Protein AF-A0A6B3FL02-F1 (afdb_monomer)

Secondary structure (DSSP, 8-state):
-HHHHHHHTTT--TT-EEEEE----SSS-TT-EEEEESS--GGGTSSS-TT-HHHHHHHHHHHHHHHHHTT-

Solvent-accessible surface area (backbone atoms only — not comparable to full-atom values): 4174 Å² total; per-residue (Å²): 105,70,66,27,52,62,32,53,81,70,73,49,53,36,77,37,72,43,78,45,67,34,8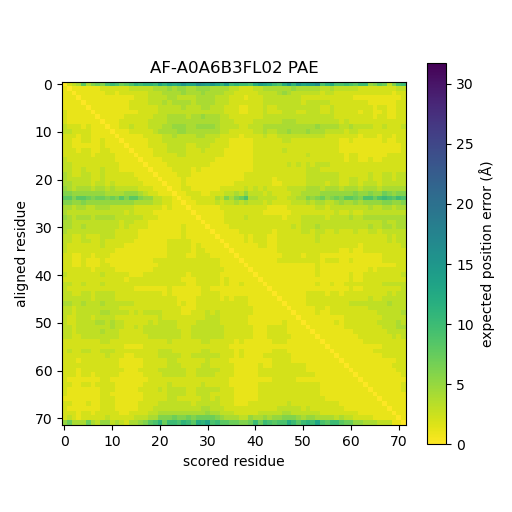8,46,67,81,60,40,56,58,70,41,78,43,82,39,48,62,66,64,52,57,40,79,69,32,77,54,68,47,67,38,71,78,54,51,72,43,41,64,61,51,19,54,56,22,22,52,73,69,77,90

pLDDT: mean 97.39, std 1.98, range [85.44, 98.56]

Sequence (72 aa):
KLTAWKLGLNNMDPEGKVTLVSDGGNLYEKGTKVSLNVISGHRDGFATECPGKLLYEKLGTLRSKAAALQGR

Foldseek 3Di:
DVVLVVCVVVVHQLQDWDWDADCDAAPDGGRDTAIAGPQHFPVSRYVDCPPDDVVRVCSNVVRVVSNVVNVD

Structure (mmCIF, N/CA/C/O backbone):
data_AF-A0A6B3FL02-F1
#
_entry.id   AF-A0A6B3FL02-F1
#
loop_
_atom_site.group_PDB
_atom_site.id
_atom_site.type_symbol
_atom_site.label_atom_id
_atom_site.label_alt_id
_atom_site.label_comp_id
_atom_site.label_asym_id
_atom_site.label_entity_id
_atom_site.label_seq_id
_atom_site.pdbx_PDB_ins_code
_atom_site.Cartn_x
_atom_site.Cartn_y
_atom_site.Cartn_z
_atom_site.occupancy
_atom_site.B_iso_or_equiv
_atom_site.auth_seq_id
_atom_site.auth_comp_id
_atom_site.auth_asym_id
_atom_site.auth_atom_id
_atom_site.pdbx_PDB_model_num
ATOM 1 N N . LYS A 1 1 ? -3.209 -0.430 15.058 1.00 85.44 1 LYS A N 1
ATOM 2 C CA . LYS A 1 1 ? -2.465 0.558 15.881 1.00 85.44 1 LYS A CA 1
ATOM 3 C C . LYS A 1 1 ? -1.099 0.883 15.282 1.00 85.44 1 LYS A C 1
ATOM 5 O O . LYS A 1 1 ? -0.882 2.046 14.992 1.00 85.44 1 LYS A O 1
ATOM 10 N N . LEU A 1 2 ? -0.236 -0.106 15.005 1.00 96.00 2 LEU A N 1
ATOM 11 C CA . LEU A 1 2 ? 1.087 0.139 14.403 1.00 96.00 2 LEU A CA 1
ATOM 12 C C . LEU A 1 2 ? 1.031 0.963 13.102 1.00 96.00 2 LEU A C 1
ATOM 14 O O . LEU A 1 2 ? 1.716 1.974 12.996 1.00 96.00 2 LEU A O 1
ATOM 18 N N . THR A 1 3 ? 0.175 0.583 12.148 1.00 95.31 3 THR A N 1
ATOM 19 C CA . THR A 1 3 ? 0.046 1.296 10.864 1.00 95.31 3 THR A CA 1
ATOM 20 C C . THR A 1 3 ?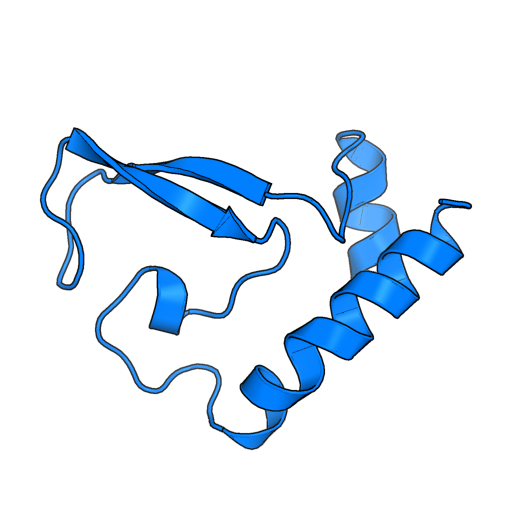 -0.415 2.744 11.043 1.00 95.31 3 THR A C 1
ATOM 22 O O . THR A 1 3 ? 0.183 3.649 10.475 1.00 95.31 3 THR A O 1
ATOM 25 N N . ALA A 1 4 ? -1.419 2.972 11.898 1.00 97.31 4 ALA A N 1
ATOM 26 C CA . ALA A 1 4 ? -1.903 4.309 12.245 1.00 97.31 4 ALA A CA 1
ATOM 27 C C . ALA A 1 4 ? -0.798 5.177 12.872 1.00 97.31 4 ALA A C 1
ATOM 29 O O . ALA A 1 4 ? -0.589 6.310 12.452 1.00 97.31 4 ALA A O 1
ATOM 30 N N . TRP A 1 5 ? -0.036 4.635 13.828 1.00 97.50 5 TRP A N 1
ATOM 31 C CA . TRP A 1 5 ? 1.100 5.345 14.422 1.00 97.50 5 TRP A CA 1
ATOM 32 C C . TRP A 1 5 ? 2.152 5.707 13.369 1.00 97.50 5 TRP A C 1
ATOM 34 O O . TRP A 1 5 ? 2.514 6.874 13.242 1.00 97.50 5 TRP A O 1
ATOM 44 N N . LYS A 1 6 ? 2.594 4.736 12.559 1.00 97.38 6 LYS A N 1
ATOM 45 C CA . LYS A 1 6 ? 3.672 4.950 11.584 1.00 97.38 6 LYS A CA 1
ATOM 46 C C . LYS A 1 6 ? 3.309 5.997 10.530 1.00 97.38 6 LYS A C 1
ATOM 48 O O . LYS A 1 6 ? 4.148 6.829 10.188 1.00 97.38 6 LYS A O 1
ATOM 53 N N . LEU A 1 7 ? 2.076 5.961 10.028 1.00 97.25 7 LEU A N 1
ATOM 54 C CA . LEU A 1 7 ? 1.583 6.948 9.065 1.00 97.25 7 LEU A CA 1
ATOM 55 C C . LEU A 1 7 ? 1.379 8.325 9.711 1.00 97.25 7 LEU A C 1
ATOM 57 O O . LEU A 1 7 ? 1.616 9.341 9.062 1.00 97.25 7 LEU A O 1
ATOM 61 N N . GLY A 1 8 ? 1.019 8.362 10.998 1.00 96.50 8 GLY A N 1
ATOM 62 C CA . GLY A 1 8 ? 0.810 9.599 11.755 1.00 96.50 8 GLY A CA 1
ATOM 63 C C . GLY A 1 8 ? 2.085 10.426 11.887 1.00 96.50 8 GLY A C 1
ATOM 64 O O . GLY A 1 8 ? 2.029 11.645 11.772 1.00 96.50 8 GLY A O 1
ATOM 65 N N . LEU A 1 9 ? 3.247 9.768 11.994 1.00 96.94 9 LEU A N 1
ATOM 66 C CA . LEU A 1 9 ? 4.559 10.433 12.011 1.00 96.94 9 LEU A CA 1
ATOM 67 C C . LEU A 1 9 ? 4.836 11.281 10.759 1.00 96.94 9 LEU A C 1
ATOM 69 O O . LEU A 1 9 ? 5.677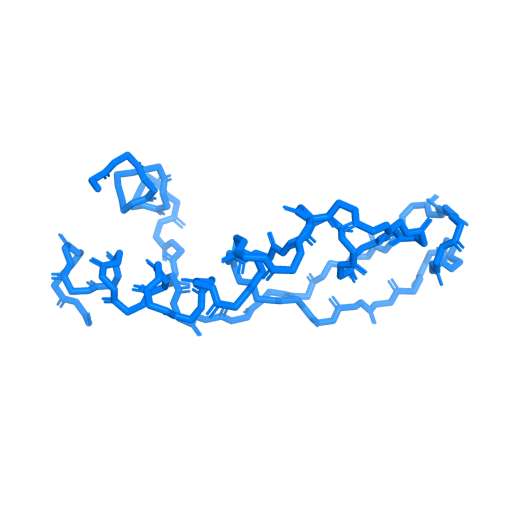 12.169 10.808 1.00 96.94 9 LEU A O 1
ATOM 73 N N . ASN A 1 10 ? 4.158 10.995 9.644 1.00 95.94 10 ASN A N 1
ATOM 74 C CA . ASN A 1 10 ? 4.354 11.673 8.361 1.00 95.94 10 ASN A CA 1
ATOM 75 C C . ASN A 1 10 ? 3.073 12.366 7.866 1.00 95.94 10 ASN A C 1
ATOM 77 O O . ASN A 1 10 ? 2.975 12.696 6.690 1.00 95.94 10 ASN A O 1
ATOM 81 N N . ASN A 1 11 ? 2.068 12.529 8.736 1.00 95.25 11 ASN A N 1
ATOM 82 C CA . ASN A 1 11 ? 0.748 13.075 8.404 1.00 95.25 11 ASN A CA 1
ATOM 83 C C . ASN A 1 11 ? 0.038 12.386 7.211 1.00 95.25 11 ASN A C 1
ATOM 85 O O . ASN A 1 11 ? -0.856 12.955 6.586 1.00 95.25 11 ASN A O 1
ATOM 89 N N . MET A 1 12 ? 0.394 11.137 6.902 1.00 97.25 12 MET A N 1
ATOM 90 C CA . MET A 1 12 ? -0.146 10.414 5.749 1.00 97.25 12 MET A CA 1
ATOM 91 C C . MET A 1 12 ? -1.537 9.870 6.057 1.00 97.25 12 MET A C 1
ATOM 93 O O . MET A 1 12 ? -1.716 9.195 7.073 1.00 97.25 12 MET A O 1
ATOM 97 N N . ASP A 1 13 ? -2.495 10.142 5.173 1.00 97.19 13 ASP A N 1
ATOM 98 C CA . ASP A 1 13 ? -3.855 9.610 5.250 1.00 97.19 13 ASP A CA 1
ATOM 99 C C . ASP A 1 13 ? -3.879 8.113 4.882 1.00 97.19 13 ASP A C 1
ATOM 101 O O . ASP A 1 13 ? -3.544 7.768 3.747 1.00 97.19 13 ASP A O 1
ATOM 105 N N . PRO A 1 14 ? -4.265 7.208 5.800 1.00 97.81 14 PRO A N 1
ATOM 106 C CA . PRO A 1 14 ? -4.345 5.779 5.527 1.00 97.81 14 PRO A CA 1
ATOM 107 C C . PRO A 1 14 ? -5.336 5.414 4.418 1.00 97.81 14 PRO A C 1
ATOM 109 O O . PRO A 1 14 ? -5.113 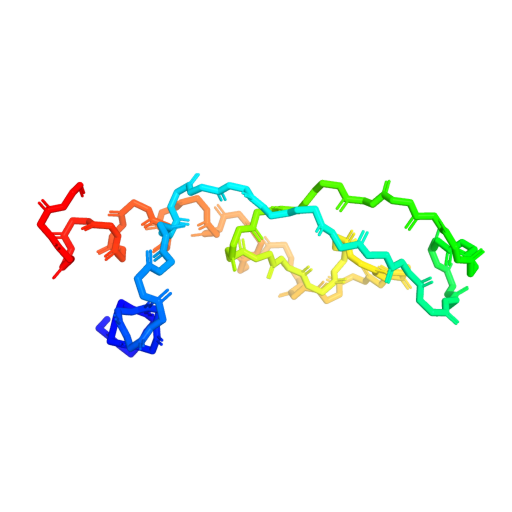4.409 3.740 1.00 97.81 14 PRO A O 1
ATOM 112 N N . GLU A 1 15 ? -6.400 6.196 4.220 1.00 98.06 15 GLU A N 1
ATOM 113 C CA . GLU A 1 15 ? -7.379 6.003 3.138 1.00 98.06 15 GLU A CA 1
ATOM 114 C C . GLU A 1 15 ? -6.992 6.741 1.849 1.00 98.06 15 GLU A C 1
ATOM 116 O O . GLU A 1 15 ? -7.577 6.509 0.789 1.00 98.06 15 GLU A O 1
ATOM 121 N N . GLY A 1 16 ? -5.952 7.571 1.919 1.00 97.81 16 GLY A N 1
ATOM 122 C CA . GLY A 1 16 ? -5.446 8.345 0.801 1.00 97.81 16 GLY A CA 1
ATOM 123 C C . GLY A 1 16 ? -4.667 7.535 -0.237 1.00 97.81 16 GLY A C 1
ATOM 124 O O . GLY A 1 16 ? -4.337 6.349 -0.084 1.00 97.81 16 GLY A O 1
ATOM 125 N N . LYS A 1 17 ? -4.308 8.244 -1.310 1.00 98.31 17 LYS A N 1
ATOM 126 C CA . LYS A 1 17 ? -3.405 7.773 -2.362 1.00 98.31 17 LYS A CA 1
ATOM 127 C C . LYS A 1 17 ? -2.161 8.647 -2.450 1.00 98.31 17 LYS A C 1
ATOM 129 O O . LYS A 1 17 ? -2.205 9.839 -2.163 1.00 98.31 17 LYS A O 1
ATOM 134 N N . VAL A 1 18 ? -1.064 8.049 -2.895 1.00 97.56 18 VAL A N 1
ATOM 135 C CA . VAL A 1 18 ? 0.211 8.711 -3.166 1.00 97.56 18 VAL A CA 1
ATOM 136 C C . VAL A 1 18 ? 0.674 8.352 -4.573 1.00 97.56 18 VAL A C 1
ATOM 138 O O . VAL A 1 18 ? 0.520 7.214 -5.015 1.00 97.56 18 VAL A O 1
ATOM 141 N N . THR A 1 19 ? 1.237 9.323 -5.288 1.00 98.31 19 THR A N 1
ATOM 142 C CA . THR A 1 19 ? 1.877 9.073 -6.582 1.00 98.31 19 THR A CA 1
ATOM 143 C C . THR A 1 19 ? 3.363 8.845 -6.363 1.00 98.31 19 THR A C 1
ATOM 145 O O . THR A 1 19 ? 4.051 9.727 -5.853 1.00 98.31 19 THR A O 1
ATOM 148 N N . LEU A 1 20 ? 3.857 7.679 -6.770 1.00 97.38 20 LEU A N 1
ATOM 149 C CA . LEU A 1 20 ? 5.279 7.344 -6.763 1.00 97.38 20 LEU A CA 1
ATOM 150 C C . LEU A 1 20 ? 5.805 7.261 -8.196 1.00 97.38 20 LEU A C 1
ATOM 152 O O . LEU A 1 20 ? 5.055 6.971 -9.127 1.00 97.38 20 LEU A O 1
ATOM 156 N N . VAL A 1 21 ? 7.100 7.513 -8.371 1.00 98.38 21 VAL A N 1
ATOM 157 C CA . VAL A 1 21 ? 7.802 7.276 -9.637 1.00 98.38 21 VAL A CA 1
ATOM 158 C C . VAL A 1 21 ? 8.534 5.946 -9.513 1.00 98.38 21 VAL A C 1
ATOM 160 O O . VAL A 1 21 ? 9.330 5.773 -8.592 1.00 98.38 21 VAL A O 1
ATOM 163 N N . SER A 1 22 ? 8.249 5.004 -10.411 1.00 97.94 22 SER A N 1
ATOM 164 C CA . SER A 1 22 ? 8.934 3.712 -10.450 1.00 97.94 22 SER A CA 1
ATOM 165 C C . SER A 1 22 ? 10.412 3.904 -10.792 1.00 97.94 22 SER A C 1
ATOM 167 O O . SER A 1 22 ? 10.737 4.613 -11.744 1.00 97.94 22 SER A O 1
ATOM 169 N N . ASP A 1 23 ? 11.308 3.234 -10.067 1.00 96.81 23 ASP A N 1
ATOM 170 C CA . ASP A 1 23 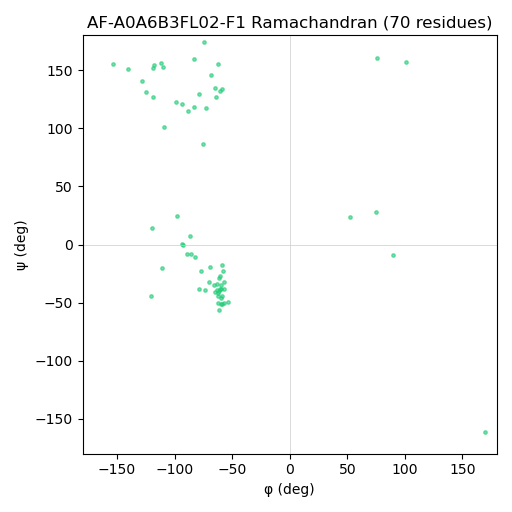? 12.727 3.133 -10.443 1.00 96.81 23 ASP A CA 1
ATOM 171 C C . ASP A 1 23 ? 12.997 1.952 -11.402 1.00 96.81 23 ASP A C 1
ATOM 173 O O . ASP A 1 23 ? 14.135 1.666 -11.766 1.00 96.81 23 ASP A O 1
ATOM 177 N N . GLY A 1 24 ? 11.928 1.295 -11.862 1.00 95.00 24 GLY A N 1
ATOM 178 C CA . GLY A 1 24 ? 11.965 0.093 -12.687 1.00 95.00 24 GLY A CA 1
ATOM 179 C C . GLY A 1 24 ? 11.711 -1.173 -11.872 1.00 95.00 24 GLY A C 1
ATOM 180 O O . GLY A 1 24 ? 11.878 -1.212 -10.654 1.00 95.00 24 GLY A O 1
ATOM 181 N N . GLY A 1 25 ? 11.266 -2.223 -12.556 1.00 93.69 25 GLY A N 1
ATOM 182 C CA . GLY A 1 25 ? 10.922 -3.497 -11.941 1.00 93.69 25 GLY A CA 1
ATOM 183 C C . GLY A 1 25 ? 10.213 -4.416 -12.926 1.00 93.69 25 GLY A C 1
ATOM 184 O O . GLY A 1 25 ? 10.273 -4.219 -14.136 1.00 93.69 25 GLY A O 1
ATOM 185 N N . ASN A 1 26 ? 9.520 -5.420 -12.398 1.00 96.38 26 ASN A N 1
ATOM 186 C CA . ASN A 1 26 ? 8.804 -6.417 -13.196 1.00 96.38 26 ASN A CA 1
ATOM 187 C C . ASN A 1 26 ? 7.327 -6.067 -13.463 1.00 96.38 26 ASN A C 1
ATOM 189 O O . ASN A 1 26 ? 6.640 -6.855 -14.105 1.00 96.38 26 ASN A O 1
ATOM 193 N N . LEU A 1 27 ? 6.836 -4.928 -12.958 1.00 97.62 27 LEU A N 1
ATOM 194 C CA . LEU A 1 27 ? 5.463 -4.455 -13.188 1.00 97.62 27 LEU A CA 1
ATOM 195 C C . LEU A 1 27 ? 5.407 -3.086 -13.872 1.00 97.62 27 LEU A C 1
ATOM 197 O O . LEU A 1 27 ? 4.623 -2.905 -14.796 1.00 97.62 27 LEU A O 1
ATOM 201 N N . TYR A 1 28 ? 6.237 -2.136 -13.435 1.00 98.00 28 TYR A N 1
ATOM 202 C CA . TYR A 1 28 ? 6.288 -0.790 -14.004 1.00 98.00 28 TYR A CA 1
ATOM 203 C C . TYR A 1 28 ? 7.700 -0.439 -14.453 1.00 98.00 28 TYR A C 1
ATOM 205 O O . TYR A 1 28 ? 8.653 -0.550 -13.677 1.00 98.00 28 TYR A O 1
ATOM 213 N N . GLU A 1 29 ? 7.820 0.064 -15.678 1.00 98.19 29 GLU A N 1
ATOM 214 C CA . GLU A 1 29 ? 9.076 0.584 -16.210 1.00 98.19 29 GLU A CA 1
ATOM 215 C C . GLU A 1 29 ? 9.575 1.788 -15.404 1.00 98.19 29 GLU A C 1
ATOM 217 O O . GLU A 1 29 ? 8.798 2.517 -14.772 1.00 98.19 29 GLU A O 1
ATOM 222 N N . LYS A 1 30 ? 10.889 2.020 -15.450 1.00 98.38 30 LYS A N 1
ATOM 223 C CA . LYS A 1 30 ? 11.521 3.165 -14.796 1.00 98.38 30 LYS A CA 1
ATOM 224 C C . LYS A 1 30 ? 10.946 4.481 -15.327 1.00 98.38 30 LYS A C 1
ATOM 226 O O . LYS A 1 30 ? 10.814 4.670 -16.529 1.00 98.38 30 LYS A O 1
ATOM 231 N N . GLY A 1 31 ? 10.625 5.402 -14.422 1.00 98.38 31 GLY A N 1
ATOM 232 C CA . GLY A 1 31 ? 10.021 6.700 -14.732 1.00 98.38 31 GLY A CA 1
ATOM 233 C C . GLY A 1 31 ? 8.490 6.700 -14.753 1.00 98.38 31 GLY A C 1
ATOM 234 O O . GLY A 1 31 ? 7.888 7.775 -14.775 1.00 98.38 31 GLY A O 1
ATOM 235 N N . THR A 1 32 ? 7.839 5.533 -14.682 1.00 98.56 32 THR A N 1
ATOM 236 C CA . THR A 1 32 ? 6.371 5.449 -14.647 1.00 98.56 32 THR A CA 1
ATOM 237 C C . THR A 1 32 ? 5.826 6.099 -13.375 1.00 98.56 32 THR A C 1
ATOM 239 O O . THR A 1 32 ? 6.223 5.731 -12.270 1.00 98.56 32 THR A O 1
ATOM 242 N N . LYS A 1 33 ? 4.885 7.043 -13.508 1.00 98.50 33 LYS A N 1
ATOM 243 C CA . LYS A 1 33 ? 4.134 7.600 -12.372 1.00 98.50 33 LYS A CA 1
ATOM 244 C C . LYS A 1 33 ? 2.963 6.682 -12.031 1.00 98.50 33 LYS A C 1
ATOM 246 O O . LYS A 1 33 ? 2.063 6.515 -12.849 1.00 98.50 33 LYS A O 1
ATOM 251 N N . VAL A 1 34 ? 2.951 6.130 -10.823 1.00 98.25 34 VAL A N 1
ATOM 252 C CA . VAL A 1 34 ? 1.939 5.170 -10.364 1.00 98.25 34 VAL A CA 1
ATOM 253 C C . VAL A 1 34 ? 1.199 5.743 -9.163 1.00 98.25 34 VAL A C 1
ATOM 255 O O . VAL A 1 34 ? 1.822 6.143 -8.180 1.00 98.25 34 VAL A O 1
ATOM 258 N N . SER A 1 35 ? -0.133 5.779 -9.232 1.00 98.25 35 SER A N 1
ATOM 259 C CA . SER A 1 35 ? -0.981 6.153 -8.097 1.00 98.25 35 SER A CA 1
ATOM 260 C C . SER A 1 35 ? -1.299 4.915 -7.262 1.00 98.25 35 SER A C 1
ATOM 262 O O . SER A 1 35 ? -1.983 4.004 -7.727 1.00 98.25 35 SER A O 1
ATOM 264 N N . LEU A 1 36 ? -0.807 4.888 -6.027 1.00 98.38 36 LEU A N 1
ATOM 265 C CA . LEU A 1 36 ? -0.946 3.772 -5.096 1.00 98.38 36 LEU A CA 1
ATOM 266 C C . LEU A 1 36 ? -1.730 4.204 -3.862 1.00 98.38 36 LEU A C 1
ATOM 268 O O . LEU A 1 36 ? -1.724 5.373 -3.486 1.00 98.38 36 LEU A O 1
ATOM 272 N N . ASN A 1 37 ? -2.381 3.256 -3.191 1.00 98.56 37 ASN A N 1
ATOM 273 C CA . ASN A 1 37 ? -2.933 3.532 -1.866 1.00 98.56 37 ASN A CA 1
ATOM 274 C C . ASN A 1 37 ? -1.778 3.742 -0.875 1.00 98.56 37 ASN A C 1
ATOM 276 O O . ASN A 1 37 ? -0.758 3.055 -0.962 1.00 98.56 37 ASN A O 1
ATOM 280 N N . VAL A 1 38 ? -1.945 4.621 0.114 1.00 98.12 38 VAL A N 1
ATOM 281 C CA . VAL A 1 38 ? -0.929 4.814 1.170 1.00 98.12 38 VAL A CA 1
ATOM 282 C C . VAL A 1 38 ? -0.626 3.499 1.900 1.00 98.12 38 VAL A C 1
ATOM 284 O O . VAL A 1 38 ? 0.515 3.234 2.274 1.00 98.12 38 VAL A O 1
ATOM 287 N N . ILE A 1 39 ? -1.632 2.628 2.028 1.00 98.00 39 ILE A N 1
ATOM 288 C CA . ILE A 1 39 ? -1.459 1.221 2.403 1.00 98.00 39 ILE A CA 1
ATOM 289 C C . ILE A 1 39 ? -1.760 0.351 1.177 1.00 98.00 39 ILE A C 1
ATOM 291 O O . ILE A 1 39 ? -2.926 0.106 0.845 1.00 98.00 39 ILE A O 1
ATOM 295 N N . SER A 1 40 ? -0.704 -0.120 0.518 1.00 98.31 40 SER A N 1
ATOM 296 C CA . SER A 1 40 ? -0.764 -0.982 -0.670 1.00 98.31 40 SER A CA 1
ATOM 297 C C . SER A 1 40 ? -0.258 -2.395 -0.379 1.00 98.31 40 SER A C 1
ATOM 299 O O . SER A 1 40 ? 0.502 -2.620 0.566 1.00 98.31 40 SER A O 1
ATOM 301 N N . GLY A 1 41 ? -0.701 -3.358 -1.183 1.00 98.25 41 GLY A N 1
ATOM 302 C CA . GLY A 1 41 ? -0.135 -4.702 -1.221 1.0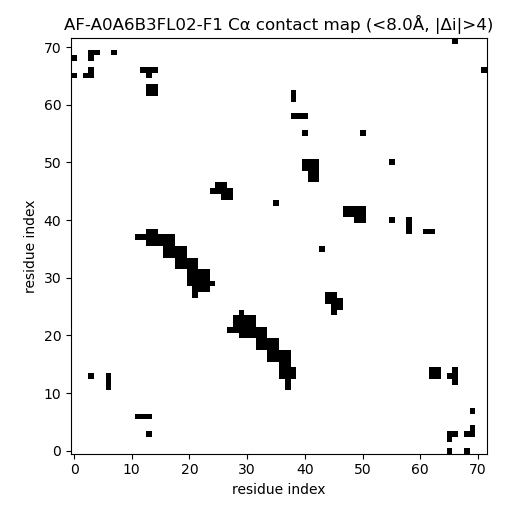0 98.25 41 GLY A CA 1
ATOM 303 C C . GLY A 1 41 ? 1.104 -4.746 -2.113 1.00 98.25 41 GLY A C 1
ATOM 304 O O . GLY A 1 41 ? 1.274 -3.911 -2.995 1.00 98.25 41 GLY A O 1
ATOM 305 N N . HIS A 1 42 ? 1.963 -5.751 -1.927 1.00 98.25 42 HIS A N 1
ATOM 306 C CA . HIS A 1 42 ? 3.171 -5.892 -2.747 1.00 98.25 42 HIS A CA 1
ATOM 307 C C . HIS A 1 42 ? 2.840 -6.040 -4.248 1.00 98.25 42 HIS A C 1
ATOM 309 O O . HIS A 1 42 ? 3.481 -5.407 -5.086 1.00 98.25 42 HIS A O 1
ATOM 315 N N . ARG A 1 43 ? 1.762 -6.771 -4.565 1.00 98.25 43 ARG A N 1
ATOM 316 C CA . ARG A 1 43 ? 1.205 -6.936 -5.917 1.00 98.25 43 ARG A CA 1
ATOM 317 C C . ARG A 1 43 ? 0.777 -5.644 -6.616 1.00 98.25 43 ARG A C 1
ATOM 319 O O . ARG A 1 43 ? 0.618 -5.650 -7.827 1.00 98.25 43 ARG A O 1
ATOM 326 N N . ASP A 1 44 ? 0.588 -4.546 -5.881 1.00 98.19 44 ASP A N 1
ATOM 327 C CA . ASP A 1 44 ? 0.217 -3.260 -6.487 1.00 98.19 44 ASP A CA 1
ATOM 328 C C . ASP A 1 44 ? 1.426 -2.582 -7.156 1.00 98.19 44 ASP A C 1
ATOM 330 O O . ASP A 1 44 ? 1.248 -1.741 -8.036 1.00 98.19 44 ASP A O 1
ATOM 334 N N . GLY A 1 45 ? 2.647 -2.939 -6.727 1.00 97.62 45 GLY A N 1
ATOM 335 C CA . GLY A 1 45 ? 3.923 -2.387 -7.200 1.00 97.62 45 GLY A CA 1
ATOM 336 C C . GLY A 1 45 ? 4.793 -3.359 -8.007 1.00 97.62 45 GLY A C 1
ATOM 337 O O . GLY A 1 45 ? 5.670 -2.912 -8.740 1.00 97.62 45 GLY A O 1
ATOM 338 N N . PHE A 1 46 ? 4.561 -4.669 -7.878 1.00 97.88 46 PHE A N 1
ATOM 339 C CA . PHE A 1 46 ? 5.387 -5.731 -8.460 1.00 97.88 46 PHE A CA 1
ATOM 340 C C . PHE A 1 46 ? 4.522 -6.871 -9.005 1.00 97.88 46 PHE A C 1
ATOM 342 O O . PHE A 1 46 ? 3.455 -7.160 -8.466 1.00 97.88 46 PHE A O 1
ATOM 349 N N . ALA A 1 47 ? 5.005 -7.575 -10.031 1.00 97.81 47 ALA A N 1
ATOM 350 C CA . ALA A 1 47 ? 4.339 -8.755 -10.576 1.00 97.81 47 ALA A CA 1
ATOM 351 C C . ALA A 1 47 ? 4.551 -9.943 -9.623 1.00 97.81 47 ALA A C 1
ATOM 353 O O . ALA A 1 47 ? 5.526 -10.689 -9.719 1.00 97.81 47 ALA A O 1
ATOM 354 N N . THR A 1 48 ? 3.677 -10.055 -8.623 1.00 98.19 48 THR A N 1
ATOM 355 C CA . THR A 1 48 ? 3.738 -11.064 -7.561 1.00 98.19 48 THR A CA 1
ATOM 356 C C . THR A 1 48 ? 2.352 -11.342 -6.990 1.00 98.19 48 THR A C 1
ATOM 358 O O . THR A 1 48 ? 1.482 -10.479 -6.991 1.00 98.19 48 THR A O 1
ATOM 361 N N . GLU A 1 49 ? 2.166 -12.528 -6.412 1.00 97.94 49 GLU A N 1
ATOM 362 C CA . GLU A 1 49 ? 0.968 -12.846 -5.635 1.00 97.94 49 GLU A CA 1
ATOM 363 C C . GLU A 1 49 ? 1.034 -12.333 -4.190 1.00 97.94 49 GLU A C 1
ATOM 365 O O . GLU A 1 49 ? 0.023 -12.325 -3.491 1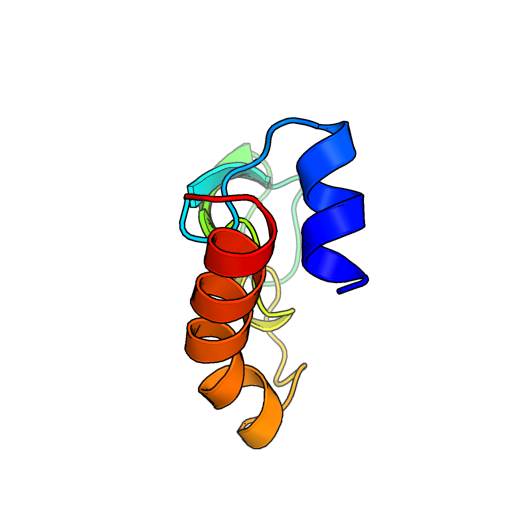.00 97.94 49 GLU A O 1
ATOM 370 N N . CYS A 1 50 ? 2.179 -11.865 -3.695 1.00 97.50 50 CYS A N 1
ATOM 371 C CA . CYS A 1 50 ? 2.262 -11.262 -2.361 1.00 97.50 50 CYS A CA 1
ATOM 372 C C . CYS A 1 50 ? 1.338 -10.021 -2.281 1.00 97.50 50 CYS A C 1
ATOM 374 O O . CYS A 1 50 ? 1.350 -9.205 -3.198 1.00 97.50 50 CYS A O 1
ATOM 376 N N . PRO A 1 51 ? 0.493 -9.829 -1.249 1.00 97.94 51 PRO A N 1
ATOM 377 C CA . PRO A 1 51 ? 0.515 -10.449 0.079 1.00 97.94 51 PRO A CA 1
ATOM 378 C C . PRO A 1 51 ? -0.428 -11.656 0.246 1.00 97.94 51 PRO A C 1
ATOM 380 O O . PRO A 1 51 ? -0.858 -11.968 1.355 1.00 97.94 51 PRO A O 1
ATOM 383 N N . GLY A 1 52 ? -0.777 -12.328 -0.848 1.00 98.56 52 GLY A N 1
ATOM 384 C CA . GLY A 1 52 ? -1.796 -13.368 -0.881 1.00 98.56 52 GLY A CA 1
ATOM 385 C C . GLY A 1 52 ? -3.214 -12.795 -0.823 1.00 98.56 52 GLY A C 1
ATOM 386 O O . GLY A 1 52 ? -3.446 -11.666 -0.387 1.00 98.56 52 GLY A O 1
ATOM 387 N N . LYS A 1 53 ? -4.185 -13.602 -1.254 1.00 98.44 53 LYS A N 1
ATOM 388 C CA . LYS A 1 53 ? -5.593 -13.198 -1.379 1.00 98.44 53 LYS A CA 1
ATOM 389 C C . LYS A 1 53 ? -6.193 -12.694 -0.060 1.00 98.44 53 LYS A C 1
ATOM 391 O O . LYS A 1 53 ? -6.741 -11.599 -0.011 1.00 98.44 53 LYS A O 1
ATOM 396 N N . LEU A 1 54 ? -6.028 -13.462 1.020 1.00 98.50 54 LEU A N 1
ATOM 397 C CA . LEU A 1 54 ? -6.686 -13.193 2.305 1.00 98.50 54 LEU A CA 1
ATOM 398 C C . LEU A 1 54 ? -6.262 -11.864 2.942 1.00 98.50 54 LEU A C 1
ATOM 400 O O . LEU A 1 54 ? -7.088 -11.180 3.545 1.00 98.50 54 LEU A O 1
ATOM 404 N N . LEU A 1 55 ? -4.977 -11.505 2.850 1.00 97.88 55 LEU A N 1
ATOM 405 C CA . LEU A 1 55 ? -4.504 -10.225 3.376 1.00 97.88 55 LEU A CA 1
ATOM 406 C C . LEU A 1 55 ? -4.844 -9.084 2.417 1.00 97.88 55 LEU A C 1
ATOM 408 O O . LEU A 1 55 ? -5.247 -8.018 2.877 1.00 97.88 55 LEU A O 1
ATOM 412 N N . TYR A 1 56 ? -4.743 -9.311 1.106 1.00 98.56 56 TYR A N 1
ATOM 413 C CA . TYR A 1 56 ? -5.074 -8.297 0.108 1.00 98.56 56 TYR A CA 1
ATOM 414 C C . TYR A 1 56 ? -6.531 -7.818 0.235 1.00 98.56 56 TYR A C 1
ATOM 416 O O . TYR A 1 56 ? -6.784 -6.616 0.293 1.00 98.56 56 TYR A O 1
ATOM 424 N N . GLU A 1 57 ? -7.476 -8.744 0.424 1.00 98.44 57 GLU A N 1
ATOM 425 C CA . GLU A 1 57 ? -8.895 -8.437 0.671 1.00 98.44 57 GLU A CA 1
ATOM 426 C C . GLU A 1 57 ? -9.121 -7.612 1.952 1.00 98.44 57 GLU A C 1
ATOM 428 O O . GLU A 1 57 ? -10.074 -6.840 2.046 1.00 98.44 57 GLU A O 1
ATOM 433 N N . LYS A 1 58 ? -8.228 -7.721 2.943 1.00 98.31 58 LYS A N 1
ATOM 434 C CA . LYS A 1 58 ? -8.325 -6.983 4.213 1.00 98.31 58 LYS A CA 1
ATOM 435 C C . LYS A 1 58 ? -7.705 -5.589 4.162 1.00 98.31 58 LYS A C 1
ATOM 437 O O . LYS A 1 58 ? -7.875 -4.840 5.128 1.00 98.31 58 LYS A O 1
ATOM 442 N N . LEU A 1 59 ? -7.006 -5.213 3.086 1.00 98.31 59 LEU A N 1
ATOM 443 C CA . LEU A 1 59 ? -6.310 -3.923 3.012 1.00 98.31 59 LEU A CA 1
ATOM 444 C C . LEU A 1 59 ? -7.269 -2.738 3.151 1.00 98.31 59 LEU A C 1
ATOM 446 O O . LEU A 1 59 ? -6.938 -1.795 3.861 1.00 98.31 59 LEU A O 1
ATOM 450 N N . GLY A 1 60 ? -8.473 -2.808 2.571 1.00 98.25 60 GLY A N 1
ATOM 451 C CA . GLY A 1 60 ? -9.493 -1.764 2.735 1.00 98.25 60 GLY A CA 1
ATOM 452 C C . GLY A 1 60 ? -9.873 -1.549 4.202 1.00 98.25 60 GLY A C 1
ATOM 453 O O . GLY A 1 60 ? -9.751 -0.447 4.724 1.00 98.25 60 GLY A O 1
ATOM 454 N N . THR A 1 61 ? -10.211 -2.624 4.920 1.00 98.19 61 THR A N 1
ATOM 455 C CA . THR A 1 61 ? -10.499 -2.556 6.363 1.00 98.19 61 THR A CA 1
ATOM 456 C C . THR A 1 61 ? -9.308 -2.040 7.175 1.00 98.19 61 THR A C 1
ATOM 458 O O . THR A 1 61 ? -9.493 -1.356 8.180 1.00 98.19 61 THR A O 1
ATOM 461 N N . LEU A 1 62 ? -8.081 -2.378 6.773 1.00 97.69 62 LEU A N 1
ATOM 462 C CA . LEU A 1 62 ? -6.855 -1.902 7.414 1.00 97.69 62 LEU A CA 1
ATOM 463 C C . LEU A 1 62 ? -6.693 -0.384 7.274 1.00 97.69 62 LEU A C 1
ATOM 465 O O . LEU A 1 62 ? -6.324 0.259 8.258 1.00 97.69 62 LEU A O 1
ATOM 469 N N . ARG A 1 63 ? -7.013 0.174 6.098 1.00 98.38 63 ARG A N 1
ATOM 470 C CA . ARG A 1 63 ? -7.029 1.623 5.843 1.00 98.38 63 ARG A CA 1
ATOM 471 C C . ARG A 1 63 ? -8.044 2.325 6.731 1.00 98.38 63 ARG A C 1
ATOM 473 O O . ARG 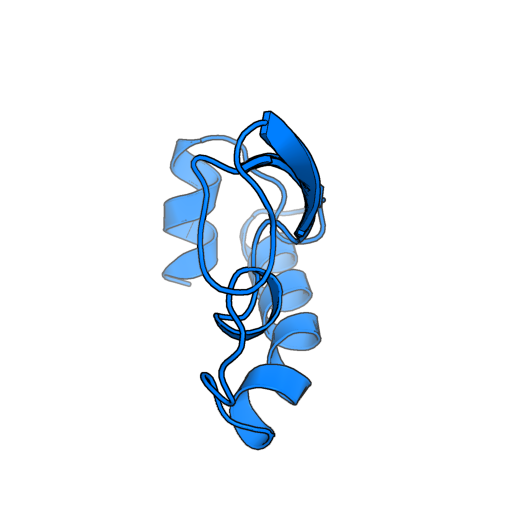A 1 63 ? -7.629 3.127 7.562 1.00 98.38 63 ARG A O 1
ATOM 480 N N . SER A 1 64 ? -9.313 1.923 6.682 1.00 98.38 64 SER A N 1
ATOM 481 C CA . SER A 1 64 ? -10.368 2.572 7.474 1.00 98.38 64 SER A CA 1
ATOM 482 C C . SER A 1 64 ? -10.126 2.460 8.981 1.00 98.38 64 SER A C 1
ATOM 484 O O . SER A 1 64 ? -10.281 3.427 9.720 1.00 98.38 64 SER A O 1
ATOM 486 N N . LYS A 1 65 ? -9.645 1.307 9.474 1.00 98.25 65 LYS A N 1
ATOM 487 C CA . LYS A 1 65 ? -9.269 1.170 10.895 1.00 98.25 65 LYS A CA 1
ATOM 488 C C . LYS A 1 65 ? -8.078 2.046 11.277 1.00 98.25 65 LYS A C 1
ATOM 490 O O . LYS A 1 65 ? -7.990 2.473 12.425 1.00 98.25 65 LYS A O 1
ATOM 495 N N . ALA A 1 66 ? -7.119 2.247 10.375 1.00 98.19 66 ALA A N 1
ATOM 496 C CA . ALA A 1 66 ? -5.971 3.099 10.647 1.00 98.19 66 ALA A CA 1
ATOM 497 C C . ALA A 1 66 ? -6.348 4.587 10.630 1.00 98.19 66 ALA A C 1
ATOM 499 O O . ALA A 1 66 ? -5.871 5.307 11.504 1.00 98.19 66 ALA A O 1
ATOM 500 N N . ALA A 1 67 ? -7.213 5.009 9.704 1.00 98.12 67 ALA A N 1
ATOM 501 C CA . ALA A 1 67 ? -7.750 6.368 9.627 1.00 98.12 67 ALA A CA 1
ATOM 502 C C . ALA A 1 67 ? -8.557 6.716 10.886 1.00 98.12 67 ALA A C 1
ATOM 504 O O . ALA A 1 67 ? -8.192 7.650 11.601 1.00 98.12 67 ALA A O 1
ATOM 505 N N . ALA A 1 68 ? -9.491 5.843 11.282 1.00 97.94 68 ALA A N 1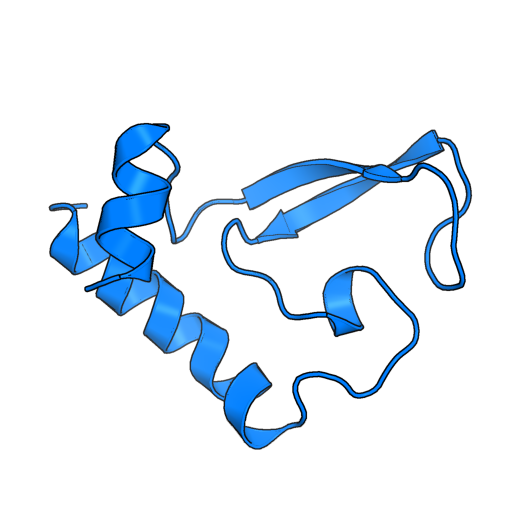
ATOM 506 C CA . ALA A 1 68 ? -10.278 6.026 12.500 1.00 97.94 68 ALA A CA 1
ATOM 507 C C . ALA A 1 68 ? -9.403 6.162 13.763 1.00 97.94 68 ALA A C 1
ATOM 509 O O . ALA A 1 68 ? -9.683 6.969 14.645 1.00 97.94 68 ALA A O 1
ATOM 510 N N . LEU A 1 69 ? -8.298 5.406 13.852 1.00 97.88 69 LEU A N 1
ATOM 511 C CA . LEU A 1 69 ? -7.332 5.526 14.955 1.00 97.88 69 LEU A CA 1
ATOM 512 C C . LEU A 1 69 ? -6.529 6.837 14.934 1.00 97.88 69 LEU A C 1
ATOM 514 O O . LEU A 1 69 ? -5.945 7.190 15.956 1.00 97.88 69 LEU A O 1
ATOM 518 N N . GLN A 1 70 ? -6.459 7.519 13.794 1.00 97.00 70 GLN A N 1
ATOM 519 C CA . GLN A 1 70 ? -5.860 8.846 13.649 1.00 97.00 70 GLN A CA 1
ATOM 520 C C . GLN A 1 70 ? -6.885 9.984 13.781 1.00 97.00 70 GLN A C 1
ATOM 522 O O . GLN A 1 70 ? -6.491 11.143 13.697 1.00 97.00 70 GLN A O 1
ATOM 527 N N . GLY A 1 71 ? -8.167 9.675 14.010 1.00 95.81 71 GLY A N 1
ATOM 528 C CA . GLY A 1 71 ? -9.224 10.677 14.157 1.00 95.81 71 GLY A CA 1
ATOM 529 C C . GLY A 1 71 ? -9.664 11.319 12.839 1.00 95.81 71 GLY A C 1
ATOM 530 O O . GLY A 1 71 ? -10.091 12.471 12.855 1.00 95.81 71 GLY A O 1
ATOM 531 N N . ARG A 1 72 ? -9.539 10.596 11.723 1.00 89.12 72 ARG A N 1
ATOM 532 C CA . ARG A 1 72 ? -10.029 10.996 10.400 1.00 89.12 72 ARG A CA 1
ATOM 533 C C . ARG A 1 72 ? -10.846 9.886 9.759 1.00 89.12 72 ARG A C 1
ATOM 535 O O . ARG A 1 72 ? -10.573 8.707 10.089 1.00 89.12 72 ARG A O 1
#

Radius of gyration: 13.11 Å; Cα contacts (8 Å, |Δi|>4): 95; chains: 1; bounding box: 23×26×32 Å

Mean predicted aligned error: 2.25 Å